Protein AF-A0A426XQU0-F1 (afdb_monomer_lite)

Sequence (79 aa):
KRQAEAARIREKYSDRIPVKISFLCLYNFWTCLMALYRYLVPADLTVGQFVYVVRKRIKLSAEKAIFIFVKNTLPPTGI

pLDDT: mean 77.29, std 12.93, range [41.97, 89.44]

Structure (mmCIF, N/CA/C/O backbone):
data_AF-A0A426XQU0-F1
#
_entry.id   AF-A0A426XQU0-F1
#
loop_
_atom_site.group_PDB
_atom_site.id
_atom_site.type_symbol
_atom_site.label_atom_id
_atom_site.label_alt_id
_atom_site.label_comp_id
_atom_site.label_asym_id
_atom_site.label_entity_id
_atom_site.label_seq_id
_atom_site.pdbx_PDB_ins_code
_atom_site.Cartn_x
_atom_site.Cartn_y
_atom_site.Cartn_z
_atom_site.occupancy
_atom_site.B_iso_or_equiv
_atom_site.auth_seq_id
_atom_site.auth_comp_id
_atom_site.auth_asym_id
_atom_site.auth_atom_id
_atom_site.pdbx_PDB_model_num
ATOM 1 N N . LYS A 1 1 ? -2.646 -4.305 21.774 1.00 65.69 1 LYS A N 1
ATOM 2 C CA . LYS A 1 1 ? -1.952 -3.006 21.538 1.00 65.69 1 LYS A CA 1
ATOM 3 C C . LYS A 1 1 ? -2.175 -2.447 20.122 1.00 65.69 1 LYS A C 1
ATOM 5 O O . LYS A 1 1 ? -2.720 -1.362 20.030 1.00 65.69 1 LYS A O 1
ATOM 10 N N . ARG A 1 2 ? -1.871 -3.168 19.024 1.00 74.19 2 ARG A N 1
ATOM 11 C CA . ARG A 1 2 ? -2.058 -2.643 17.643 1.00 74.19 2 ARG A CA 1
ATOM 12 C C . ARG A 1 2 ? -3.521 -2.408 17.218 1.00 74.19 2 ARG A C 1
ATOM 14 O O . ARG A 1 2 ? -3.795 -1.452 16.509 1.00 74.19 2 ARG A O 1
ATOM 21 N N . GLN A 1 3 ? -4.455 -3.252 17.663 1.00 76.50 3 GLN A N 1
ATOM 22 C CA . GLN A 1 3 ? -5.883 -3.103 17.338 1.00 76.50 3 GLN A CA 1
ATOM 23 C C . GLN A 1 3 ? -6.510 -1.862 17.989 1.00 76.50 3 GLN A C 1
ATOM 25 O O . GLN A 1 3 ? -7.265 -1.159 17.334 1.00 76.50 3 GLN A O 1
ATOM 30 N N . ALA A 1 4 ? -6.141 -1.554 19.236 1.00 84.94 4 ALA A N 1
ATOM 31 C CA . ALA A 1 4 ? -6.620 -0.362 19.935 1.00 84.94 4 ALA A CA 1
ATOM 32 C C . ALA A 1 4 ? -6.143 0.936 19.258 1.00 84.94 4 ALA A C 1
ATOM 34 O O . ALA A 1 4 ? -6.905 1.887 19.131 1.00 84.94 4 ALA A O 1
ATOM 35 N N . GLU A 1 5 ? -4.901 0.960 18.762 1.00 81.94 5 GLU A N 1
ATOM 36 C CA . GLU A 1 5 ? -4.366 2.098 18.002 1.00 81.94 5 GLU A CA 1
ATOM 37 C C . GLU A 1 5 ? -5.095 2.263 16.660 1.00 81.94 5 GLU A C 1
ATOM 39 O O . GLU A 1 5 ? -5.515 3.365 16.317 1.00 81.94 5 GLU A O 1
ATOM 44 N N . ALA A 1 6 ? -5.323 1.162 15.932 1.00 80.00 6 ALA A N 1
ATOM 45 C CA . ALA A 1 6 ? -6.091 1.187 14.688 1.00 80.00 6 ALA A CA 1
ATOM 46 C C . ALA A 1 6 ? -7.552 1.625 14.904 1.00 80.00 6 ALA A C 1
ATOM 48 O O . ALA A 1 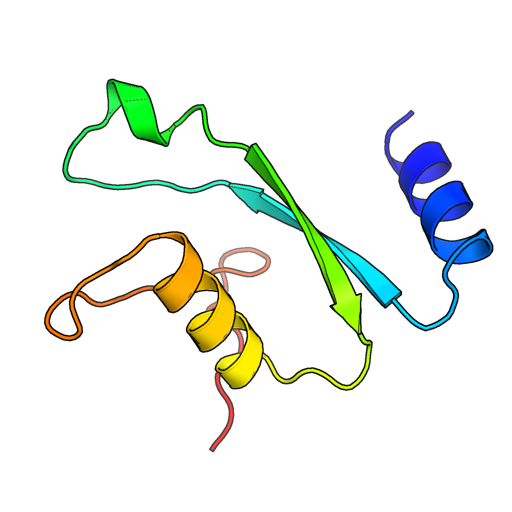6 ? -8.078 2.380 14.089 1.00 80.00 6 ALA A O 1
ATOM 49 N N . ALA A 1 7 ? -8.187 1.195 15.999 1.00 84.00 7 ALA A N 1
ATOM 50 C CA . ALA A 1 7 ? -9.542 1.602 16.368 1.00 84.00 7 ALA A CA 1
ATOM 51 C C . ALA A 1 7 ? -9.612 3.104 16.681 1.00 84.00 7 ALA A C 1
ATOM 53 O O . ALA A 1 7 ? -10.436 3.801 16.101 1.00 84.00 7 ALA A O 1
ATOM 54 N N . ARG A 1 8 ? -8.677 3.627 17.486 1.00 88.25 8 ARG A N 1
ATOM 55 C CA . ARG A 1 8 ? -8.599 5.062 17.810 1.00 88.25 8 ARG A CA 1
ATOM 56 C C . ARG A 1 8 ? -8.373 5.934 16.571 1.00 88.25 8 ARG A C 1
ATOM 58 O O . ARG A 1 8 ? -8.910 7.031 16.469 1.00 88.25 8 ARG A O 1
ATOM 65 N N . ILE A 1 9 ? -7.562 5.459 15.623 1.00 85.94 9 ILE A N 1
ATOM 66 C CA . ILE A 1 9 ? -7.311 6.171 14.361 1.00 85.94 9 ILE A CA 1
ATOM 67 C C . ILE A 1 9 ? -8.553 6.152 13.463 1.00 85.94 9 ILE A C 1
ATOM 69 O O . ILE A 1 9 ? -8.846 7.171 12.845 1.00 85.94 9 ILE A O 1
ATOM 73 N N . ARG A 1 10 ? -9.289 5.034 13.414 1.00 83.69 10 ARG A N 1
ATOM 74 C CA . ARG A 1 10 ? -10.564 4.939 12.683 1.00 83.69 10 ARG A CA 1
ATOM 75 C C . ARG A 1 10 ? -11.656 5.817 13.282 1.00 83.69 10 ARG A C 1
ATOM 77 O O . ARG A 1 10 ? -12.419 6.403 12.535 1.00 83.69 10 ARG A O 1
ATOM 84 N N . GLU A 1 11 ? -11.704 5.943 14.602 1.00 87.19 11 GLU A N 1
ATOM 85 C CA . GLU A 1 11 ? -12.644 6.842 15.279 1.00 87.19 11 GLU A CA 1
ATOM 86 C C . GLU A 1 11 ? -12.335 8.316 14.973 1.00 87.19 11 GLU A C 1
ATOM 88 O O . GLU A 1 11 ? -13.237 9.108 14.728 1.00 87.19 11 GLU A O 1
ATOM 93 N N . LYS A 1 12 ? -11.046 8.680 14.902 1.00 89.44 12 LYS A N 1
ATOM 94 C CA . LYS A 1 12 ? -10.611 10.036 14.533 1.00 89.44 12 LYS A CA 1
ATOM 95 C C . LYS A 1 12 ? -10.796 10.355 13.043 1.00 89.44 12 LYS A C 1
ATOM 97 O O . LYS A 1 12 ? -10.959 11.519 12.687 1.00 89.44 12 LYS A O 1
ATOM 102 N N . TYR A 1 13 ? -10.710 9.347 12.178 1.00 86.25 13 TYR A N 1
ATOM 103 C CA . TYR A 1 13 ? -10.829 9.480 10.728 1.00 86.25 13 TYR A CA 1
ATOM 104 C C . TYR A 1 13 ? -11.726 8.361 10.182 1.00 86.25 13 TYR A C 1
ATOM 106 O O . TYR A 1 13 ? -11.220 7.358 9.676 1.00 86.25 13 TYR A O 1
ATOM 114 N N . SER A 1 14 ? -13.046 8.542 10.282 1.00 82.62 14 SER A N 1
ATOM 115 C CA . SER A 1 14 ? -14.054 7.555 9.855 1.00 82.62 14 SER A CA 1
ATOM 116 C C . SER A 1 14 ? -13.922 7.169 8.384 1.00 82.62 14 SER A C 1
ATOM 118 O O . SER A 1 14 ? -14.059 6.001 8.027 1.00 82.62 14 SER A O 1
ATOM 120 N N . ASP A 1 15 ? -13.569 8.137 7.543 1.00 87.19 15 ASP A N 1
ATOM 121 C CA . ASP A 1 15 ? -13.592 7.984 6.085 1.00 87.19 15 ASP A CA 1
ATOM 122 C C . ASP A 1 15 ? -12.273 7.411 5.536 1.00 87.19 15 ASP A C 1
ATOM 124 O O . ASP A 1 15 ? -12.065 7.308 4.322 1.00 87.19 15 ASP A O 1
ATOM 128 N N . ARG A 1 16 ? -11.321 7.083 6.424 1.00 88.50 16 ARG A N 1
ATOM 129 C CA . ARG A 1 16 ? -9.966 6.669 6.052 1.00 88.50 16 ARG A CA 1
ATOM 130 C C . ARG A 1 16 ? -9.547 5.387 6.755 1.00 88.50 16 ARG A C 1
ATOM 132 O O . ARG A 1 16 ? -9.698 5.194 7.957 1.00 88.50 16 ARG A O 1
ATOM 139 N N . ILE A 1 17 ? -8.919 4.514 5.985 1.00 86.88 17 ILE A N 1
ATOM 140 C CA . ILE A 1 17 ? -8.457 3.202 6.407 1.00 86.88 17 ILE A CA 1
ATOM 141 C C . ILE A 1 17 ? -6.943 3.276 6.653 1.00 86.88 17 ILE A C 1
ATOM 143 O O . ILE A 1 17 ? -6.185 3.607 5.734 1.00 86.88 17 ILE A O 1
ATOM 147 N N . PRO A 1 18 ? -6.462 2.971 7.874 1.00 88.19 18 PRO A N 1
ATOM 148 C CA . PRO A 1 18 ? -5.033 2.887 8.136 1.00 88.19 18 PRO A CA 1
ATOM 149 C C . PRO A 1 18 ? -4.454 1.619 7.493 1.00 88.19 18 PRO A C 1
ATOM 151 O O . PRO A 1 18 ? -4.801 0.498 7.867 1.00 88.19 18 PRO A O 1
ATOM 154 N N . VAL A 1 19 ? -3.538 1.797 6.543 1.00 87.00 19 VAL A N 1
ATOM 155 C CA . VAL A 1 19 ? -2.833 0.726 5.832 1.00 87.00 19 VAL A CA 1
ATOM 156 C C . VAL A 1 19 ? -1.358 0.762 6.203 1.00 87.00 19 VAL A C 1
ATOM 158 O O . VAL A 1 19 ? -0.688 1.791 6.096 1.00 87.00 19 VAL A O 1
ATOM 161 N N . LYS A 1 20 ? -0.831 -0.382 6.636 1.00 86.69 20 LYS A N 1
ATOM 162 C CA . LYS A 1 20 ? 0.598 -0.564 6.881 1.00 86.69 20 LYS A CA 1
ATOM 163 C C . LYS A 1 20 ? 1.208 -1.314 5.702 1.00 86.69 20 LYS A C 1
ATOM 165 O O . LYS A 1 20 ? 0.743 -2.401 5.378 1.00 86.69 20 LYS A O 1
ATOM 170 N N . ILE A 1 21 ? 2.257 -0.753 5.110 1.00 83.75 21 ILE A N 1
ATOM 171 C CA . ILE A 1 21 ? 3.017 -1.376 4.024 1.00 83.75 21 ILE A CA 1
ATOM 172 C C . ILE A 1 21 ? 4.412 -1.733 4.532 1.00 83.75 21 ILE A C 1
ATOM 174 O O . ILE A 1 21 ? 5.075 -0.928 5.192 1.00 83.75 21 ILE A O 1
ATOM 178 N N . SER A 1 22 ? 4.850 -2.943 4.209 1.00 80.56 22 SER A N 1
ATOM 179 C CA . SER A 1 22 ? 6.235 -3.392 4.323 1.00 80.56 22 SER A CA 1
ATOM 180 C C . SER A 1 22 ? 6.795 -3.580 2.920 1.00 80.56 22 SER A C 1
ATOM 182 O O . SER A 1 22 ? 6.185 -4.287 2.117 1.00 80.56 22 SER A O 1
ATOM 184 N N . PHE A 1 23 ? 7.933 -2.958 2.627 1.00 73.50 23 PHE A N 1
ATOM 185 C CA . PHE A 1 23 ? 8.606 -3.129 1.344 1.00 73.50 23 PHE A CA 1
ATOM 186 C C . PHE A 1 23 ? 9.662 -4.221 1.419 1.00 73.50 23 PHE A C 1
ATOM 188 O O . PHE A 1 23 ? 10.342 -4.388 2.427 1.00 73.50 23 PHE A O 1
ATOM 195 N N . LEU A 1 24 ? 9.801 -4.942 0.312 1.00 67.94 24 LEU A N 1
ATOM 196 C CA . LEU A 1 24 ? 10.893 -5.867 0.075 1.00 67.94 24 LEU A CA 1
ATOM 197 C C . LEU A 1 24 ? 11.454 -5.541 -1.310 1.00 67.94 24 LEU A C 1
ATOM 199 O O . LEU A 1 24 ? 10.856 -5.888 -2.323 1.00 67.94 24 LEU A O 1
ATOM 203 N N . CYS A 1 25 ? 12.559 -4.800 -1.367 1.00 62.41 25 CYS A N 1
ATOM 204 C CA . CYS A 1 25 ? 13.251 -4.528 -2.624 1.00 62.41 25 CYS A CA 1
ATOM 205 C C . CYS A 1 25 ? 14.423 -5.495 -2.767 1.00 62.41 25 CYS A C 1
ATOM 207 O O . CYS A 1 25 ? 15.294 -5.554 -1.900 1.00 62.41 25 CYS A O 1
ATOM 209 N N . LEU A 1 26 ? 14.453 -6.216 -3.887 1.00 57.59 26 LEU A N 1
ATOM 210 C CA . LEU A 1 26 ? 15.493 -7.193 -4.219 1.00 57.59 26 LEU A CA 1
ATOM 211 C C . LEU A 1 26 ? 16.874 -6.557 -4.470 1.00 57.59 26 LEU A C 1
ATOM 213 O O . LEU A 1 26 ? 17.875 -7.254 -4.391 1.00 57.59 26 LEU A O 1
ATOM 217 N N . TYR A 1 27 ? 16.949 -5.250 -4.755 1.00 53.16 27 TYR A N 1
ATOM 218 C CA . TYR A 1 27 ? 18.198 -4.603 -5.188 1.00 53.16 27 TYR A CA 1
ATOM 219 C C . TYR A 1 27 ? 19.117 -4.162 -4.037 1.00 53.16 27 TYR A C 1
ATOM 221 O O . TYR A 1 27 ? 20.321 -4.031 -4.225 1.00 53.16 27 TYR A O 1
ATOM 229 N N . ASN A 1 28 ? 18.575 -3.915 -2.839 1.00 50.84 28 ASN A N 1
ATOM 230 C CA . ASN A 1 28 ? 19.386 -3.574 -1.669 1.00 50.84 28 ASN A CA 1
ATOM 231 C C . ASN A 1 28 ? 18.720 -4.123 -0.400 1.00 50.84 28 ASN A C 1
ATOM 233 O O . ASN A 1 28 ? 17.908 -3.459 0.255 1.00 50.84 28 ASN A O 1
ATOM 237 N N . PHE A 1 29 ? 19.030 -5.390 -0.118 1.00 45.38 29 PHE A N 1
ATOM 238 C CA . PHE A 1 29 ? 18.421 -6.219 0.925 1.00 45.38 29 PHE A CA 1
ATOM 239 C C . PHE A 1 29 ? 18.463 -5.561 2.316 1.00 45.38 29 PHE A C 1
ATOM 241 O O . PHE A 1 29 ? 17.520 -5.693 3.094 1.00 45.38 29 PHE A O 1
ATOM 248 N N . TRP A 1 30 ? 19.515 -4.789 2.605 1.00 42.81 30 TRP A N 1
ATOM 249 C CA . TRP A 1 30 ? 19.757 -4.230 3.936 1.00 42.81 30 TRP A CA 1
ATOM 250 C C . TRP A 1 30 ? 18.913 -2.986 4.249 1.00 42.81 30 TRP A C 1
ATOM 252 O O . TRP A 1 30 ? 18.411 -2.833 5.359 1.00 42.81 30 TRP A O 1
ATOM 262 N N . THR A 1 31 ? 18.711 -2.090 3.278 1.00 46.25 31 THR A N 1
ATOM 263 C CA . THR A 1 31 ? 18.015 -0.808 3.512 1.00 46.25 31 THR A CA 1
ATOM 264 C C . THR A 1 31 ? 16.499 -0.925 3.365 1.00 46.25 31 THR A C 1
ATOM 266 O O . THR A 1 31 ? 15.749 -0.139 3.942 1.00 46.25 31 THR A O 1
ATOM 269 N N . CYS A 1 32 ? 16.022 -1.899 2.587 1.00 47.75 32 CYS A N 1
ATOM 270 C CA . CYS A 1 32 ? 14.608 -1.976 2.233 1.00 47.75 32 CYS A CA 1
ATOM 271 C C . CYS A 1 32 ? 13.755 -2.756 3.245 1.00 47.75 32 CYS A C 1
ATOM 273 O O . CYS A 1 32 ? 12.604 -2.389 3.478 1.00 47.75 32 CYS A O 1
ATOM 275 N N . LEU A 1 33 ? 14.335 -3.757 3.917 1.00 47.91 33 LEU A N 1
ATOM 276 C CA . LEU A 1 33 ? 13.648 -4.601 4.904 1.00 47.91 33 LEU A CA 1
ATOM 277 C C . LEU A 1 33 ? 13.101 -3.807 6.111 1.00 47.91 33 LEU A C 1
ATOM 279 O O . LEU A 1 33 ? 12.145 -4.230 6.760 1.00 47.91 33 LEU A O 1
ATOM 283 N N . MET A 1 34 ? 13.681 -2.639 6.411 1.00 51.28 34 MET A N 1
ATOM 284 C CA . MET A 1 34 ? 13.332 -1.836 7.591 1.00 51.28 34 MET A CA 1
ATOM 285 C C . MET A 1 34 ? 12.314 -0.718 7.328 1.00 51.28 34 MET A C 1
ATOM 287 O O . MET A 1 34 ? 11.863 -0.062 8.271 1.00 51.28 34 MET A O 1
ATOM 291 N N . ALA A 1 35 ? 11.920 -0.486 6.075 1.00 59.69 35 ALA A N 1
ATOM 292 C CA . ALA A 1 35 ? 11.065 0.643 5.731 1.00 59.69 35 ALA A CA 1
ATOM 293 C C . ALA A 1 35 ? 9.574 0.285 5.908 1.00 59.69 35 ALA A C 1
ATOM 295 O O . ALA A 1 35 ? 8.899 -0.210 5.002 1.00 59.69 35 ALA A O 1
ATOM 296 N N . LEU A 1 36 ? 9.057 0.522 7.119 1.00 69.50 36 LEU A N 1
ATOM 297 C CA . LEU A 1 36 ? 7.636 0.410 7.450 1.00 69.50 36 LEU A CA 1
ATOM 298 C C . LEU A 1 36 ? 6.920 1.732 7.179 1.00 69.50 36 LEU A C 1
ATOM 300 O O . LEU A 1 36 ? 7.135 2.713 7.890 1.00 69.50 36 LEU A O 1
ATOM 304 N N . TYR A 1 37 ? 5.996 1.735 6.223 1.00 78.75 37 TYR A N 1
ATOM 305 C CA . TYR A 1 37 ? 5.201 2.918 5.905 1.00 78.75 37 TYR A CA 1
ATOM 306 C C . TYR A 1 37 ? 3.767 2.760 6.402 1.00 78.75 37 TYR A C 1
ATOM 308 O O . TYR A 1 37 ? 3.160 1.691 6.299 1.00 78.75 37 TYR A O 1
ATOM 316 N N . ARG A 1 38 ? 3.221 3.840 6.959 1.00 84.88 38 ARG A N 1
ATOM 317 C CA . ARG A 1 38 ? 1.834 3.925 7.424 1.00 84.88 38 ARG A CA 1
ATOM 318 C C . ARG A 1 38 ? 1.109 4.943 6.553 1.00 84.88 38 ARG A C 1
ATOM 320 O O . ARG A 1 38 ? 1.544 6.087 6.467 1.00 84.88 38 ARG A O 1
ATOM 327 N N . TYR A 1 39 ? 0.023 4.522 5.923 1.00 85.38 39 TYR A N 1
ATOM 328 C CA . TYR A 1 39 ? -0.813 5.355 5.066 1.00 85.38 39 TYR A CA 1
ATOM 329 C C . TYR A 1 39 ? -2.223 5.432 5.642 1.00 85.38 39 TYR A C 1
ATOM 331 O O . TYR A 1 39 ? -2.738 4.439 6.147 1.00 85.38 39 TYR A O 1
ATOM 339 N N . LEU A 1 40 ? -2.854 6.600 5.543 1.00 86.19 40 LEU A N 1
ATOM 340 C CA . LEU A 1 40 ? -4.306 6.722 5.650 1.00 86.19 40 LEU A CA 1
ATOM 341 C C . LEU A 1 40 ? -4.857 6.795 4.232 1.00 86.19 40 LEU A C 1
ATOM 343 O O . LEU A 1 40 ? -4.606 7.770 3.522 1.00 86.19 40 LEU A O 1
ATOM 347 N N . VAL A 1 41 ? -5.570 5.753 3.829 1.00 87.12 41 VAL A N 1
ATOM 348 C CA . VAL A 1 41 ? -6.143 5.623 2.491 1.00 87.12 41 VAL A CA 1
ATOM 349 C C . VAL A 1 41 ? -7.638 5.921 2.586 1.00 87.12 41 VAL A C 1
ATOM 351 O O . VAL A 1 41 ? -8.280 5.352 3.465 1.00 87.12 41 VAL A O 1
ATOM 354 N N . PRO A 1 42 ? -8.208 6.815 1.763 1.00 89.19 42 PRO A N 1
ATOM 355 C CA . PRO A 1 42 ? -9.656 7.008 1.746 1.00 89.19 42 PRO A CA 1
ATOM 356 C C . PRO A 1 42 ? -10.357 5.723 1.287 1.00 89.19 42 PRO A C 1
ATOM 358 O O . PRO A 1 42 ? -9.798 4.974 0.486 1.00 89.19 42 PRO A O 1
ATOM 361 N N . ALA A 1 43 ? -11.555 5.455 1.809 1.00 82.81 43 ALA A N 1
ATOM 362 C CA . ALA A 1 43 ? -12.289 4.220 1.513 1.00 82.81 43 ALA A CA 1
ATOM 363 C C . ALA A 1 43 ? -12.623 4.047 0.017 1.00 82.81 43 ALA A C 1
ATOM 365 O O . ALA A 1 43 ? -12.703 2.918 -0.458 1.00 82.81 43 ALA A O 1
ATOM 366 N N . ASP A 1 44 ? -12.728 5.154 -0.722 1.00 85.94 44 ASP A N 1
ATOM 367 C CA . ASP A 1 44 ? -13.076 5.176 -2.149 1.00 85.94 44 ASP A CA 1
ATOM 368 C C . ASP A 1 44 ? -11.880 4.943 -3.090 1.00 85.94 44 ASP A C 1
ATOM 370 O O . ASP A 1 44 ? -12.042 4.901 -4.311 1.00 85.94 44 ASP A O 1
ATOM 374 N N . LEU A 1 45 ? -10.655 4.829 -2.559 1.00 85.44 45 LEU A N 1
ATOM 375 C CA . LEU A 1 45 ? -9.464 4.655 -3.391 1.00 85.44 45 LEU A CA 1
ATOM 376 C C . LEU A 1 45 ? -9.373 3.222 -3.922 1.00 85.44 45 LEU A C 1
ATOM 378 O O . LEU A 1 45 ? -9.334 2.261 -3.150 1.00 85.44 45 LEU A O 1
ATOM 382 N N . THR A 1 46 ? -9.230 3.069 -5.239 1.00 87.12 46 THR A N 1
ATOM 383 C CA . THR A 1 46 ? -9.026 1.743 -5.837 1.00 87.12 46 THR A CA 1
ATOM 384 C C . THR A 1 46 ? -7.605 1.228 -5.604 1.00 87.12 46 THR A C 1
ATOM 386 O O . THR A 1 46 ? -6.652 1.987 -5.391 1.00 87.12 46 THR A O 1
ATOM 389 N N . VAL A 1 47 ? -7.433 -0.094 -5.703 1.00 85.00 47 VAL A N 1
ATOM 390 C CA . VAL A 1 47 ? -6.117 -0.741 -5.577 1.00 85.00 47 VAL A CA 1
ATOM 391 C C . VAL A 1 47 ? -5.134 -0.192 -6.619 1.00 85.00 47 VAL A C 1
ATOM 393 O O . VAL A 1 47 ? -3.992 0.109 -6.274 1.00 85.00 47 VAL A O 1
ATOM 396 N N . GLY A 1 48 ? -5.570 0.018 -7.866 1.00 85.38 48 GLY A N 1
ATOM 397 C CA . GLY A 1 48 ? -4.728 0.578 -8.930 1.00 85.38 48 GLY A CA 1
ATOM 398 C C . GLY A 1 48 ? -4.240 2.002 -8.634 1.00 85.38 48 GLY A C 1
ATOM 399 O O . GLY A 1 48 ? -3.048 2.296 -8.762 1.00 85.38 48 GLY A O 1
ATOM 400 N N . GLN A 1 49 ? -5.125 2.877 -8.146 1.00 86.69 49 GLN A N 1
ATOM 401 C CA . GLN A 1 49 ? -4.749 4.234 -7.729 1.00 86.69 49 GLN A CA 1
ATOM 402 C C . GLN A 1 49 ? -3.758 4.211 -6.560 1.00 86.69 49 GLN A C 1
ATOM 404 O O . GLN A 1 49 ? -2.788 4.974 -6.540 1.00 86.69 49 GLN A O 1
ATOM 409 N N . PHE A 1 50 ? -3.953 3.303 -5.604 1.00 86.44 50 PHE A N 1
ATOM 410 C CA . PHE A 1 50 ? -3.027 3.128 -4.492 1.00 86.44 50 PHE A CA 1
ATOM 411 C C . PHE A 1 50 ? -1.632 2.690 -4.960 1.00 86.44 50 PHE A C 1
ATOM 413 O O . PHE A 1 50 ? -0.633 3.282 -4.540 1.00 86.44 50 PHE A O 1
ATOM 420 N N . VAL A 1 51 ? -1.548 1.725 -5.885 1.00 86.31 51 VAL A N 1
ATOM 421 C CA . VAL A 1 51 ? -0.281 1.295 -6.509 1.00 86.31 51 VAL A CA 1
ATOM 422 C C . VAL A 1 51 ? 0.428 2.484 -7.163 1.00 86.31 51 VAL A C 1
ATOM 424 O O . VAL A 1 51 ? 1.639 2.649 -6.996 1.00 86.31 51 VAL A O 1
ATOM 427 N N . TYR A 1 52 ? -0.311 3.349 -7.860 1.00 86.38 52 TYR A N 1
ATOM 428 C CA 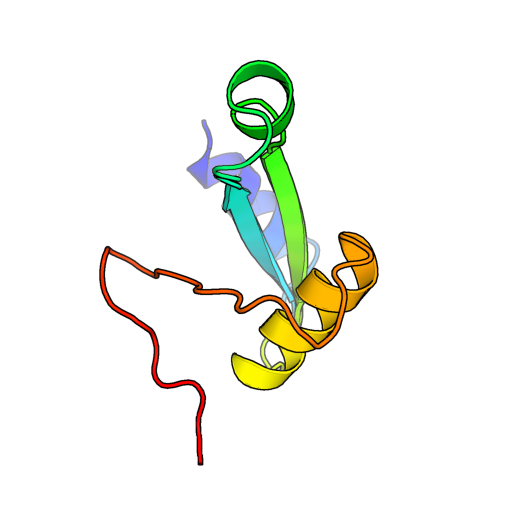. TYR A 1 52 ? 0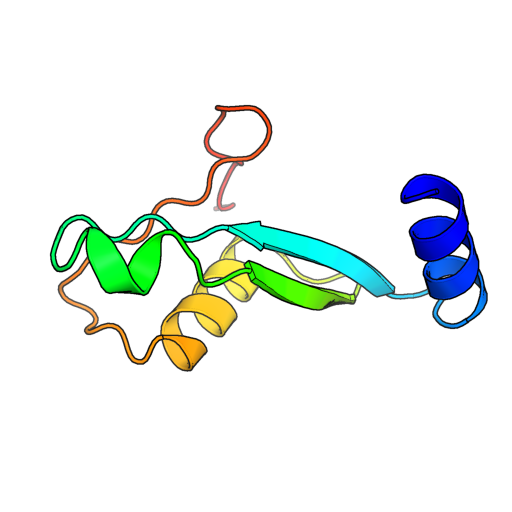.248 4.542 -8.497 1.00 86.38 52 TYR A CA 1
ATOM 429 C C . TYR A 1 52 ? 0.826 5.543 -7.481 1.00 86.38 52 TYR A C 1
ATOM 431 O O . TYR A 1 52 ? 1.952 6.025 -7.647 1.00 86.38 52 TYR A O 1
ATOM 439 N N . VAL A 1 53 ? 0.107 5.817 -6.385 1.00 86.56 53 VAL A N 1
ATOM 440 C CA . VAL A 1 53 ? 0.596 6.691 -5.301 1.00 86.56 53 VAL A CA 1
ATOM 441 C C . VAL A 1 53 ? 1.873 6.123 -4.679 1.00 86.56 53 VAL A C 1
ATOM 443 O O . VAL A 1 53 ? 2.835 6.862 -4.451 1.00 86.56 53 VAL A O 1
ATOM 446 N N . VAL A 1 54 ? 1.911 4.810 -4.444 1.00 84.88 54 VAL A N 1
ATOM 447 C CA . VAL A 1 54 ? 3.085 4.117 -3.902 1.00 84.88 54 VAL A CA 1
ATOM 448 C C . VAL A 1 54 ? 4.273 4.201 -4.870 1.00 84.88 54 VAL A C 1
ATOM 450 O O . VAL A 1 54 ? 5.370 4.578 -4.448 1.00 84.88 54 VAL A O 1
ATOM 453 N N . ARG A 1 55 ? 4.061 3.969 -6.174 1.00 84.50 55 ARG A N 1
ATOM 454 C CA . ARG A 1 55 ? 5.095 4.117 -7.218 1.00 84.50 55 ARG A CA 1
ATOM 455 C C . ARG A 1 55 ? 5.724 5.512 -7.195 1.00 84.50 55 ARG A C 1
ATOM 457 O O . ARG A 1 55 ? 6.951 5.636 -7.200 1.00 84.50 55 ARG A O 1
ATOM 464 N N . LYS A 1 56 ? 4.894 6.558 -7.106 1.00 84.38 56 LYS A N 1
ATOM 465 C CA . LYS A 1 56 ? 5.351 7.957 -7.074 1.00 84.38 56 LYS A CA 1
ATOM 466 C C . LYS A 1 56 ? 6.171 8.279 -5.819 1.00 84.38 56 LYS A C 1
ATOM 468 O O . LYS A 1 56 ? 7.124 9.049 -5.897 1.00 84.38 56 LYS A O 1
ATOM 473 N N . ARG A 1 57 ? 5.840 7.680 -4.669 1.00 81.75 57 ARG A N 1
ATOM 474 C CA . ARG A 1 57 ? 6.572 7.885 -3.401 1.00 81.75 57 ARG A CA 1
ATOM 475 C C . ARG A 1 57 ? 7.956 7.243 -3.399 1.00 81.75 57 ARG A C 1
ATOM 477 O O . ARG A 1 57 ? 8.884 7.836 -2.861 1.00 81.75 57 ARG A O 1
ATOM 484 N N . ILE A 1 58 ? 8.093 6.072 -4.016 1.00 79.50 58 ILE A N 1
ATOM 485 C CA . ILE A 1 58 ? 9.360 5.324 -4.089 1.00 79.50 58 ILE A CA 1
ATOM 486 C C . ILE A 1 58 ? 10.252 5.847 -5.230 1.00 79.50 58 ILE A C 1
ATOM 488 O O . ILE A 1 58 ? 11.409 5.455 -5.332 1.00 79.50 58 ILE A O 1
ATOM 492 N N . LYS A 1 59 ? 9.737 6.758 -6.076 1.00 79.25 59 LYS A N 1
ATOM 493 C CA . LYS A 1 59 ? 10.413 7.264 -7.285 1.00 79.25 59 LYS A CA 1
ATOM 494 C C . LYS A 1 59 ? 10.886 6.121 -8.192 1.00 79.25 59 LYS A C 1
ATOM 496 O O . LYS A 1 59 ? 11.981 6.159 -8.747 1.00 79.25 59 LYS A O 1
ATOM 501 N N . LEU A 1 60 ? 10.070 5.072 -8.310 1.00 76.62 60 LEU A N 1
ATOM 502 C CA . LEU A 1 60 ? 10.419 3.917 -9.127 1.00 76.62 60 LEU A CA 1
ATOM 503 C C . LEU A 1 60 ? 10.205 4.234 -10.614 1.00 76.62 60 LEU A C 1
ATOM 505 O O . LEU A 1 60 ? 9.139 4.723 -10.988 1.00 76.62 60 LEU A O 1
ATOM 509 N N . SER A 1 61 ? 11.197 3.909 -11.450 1.00 79.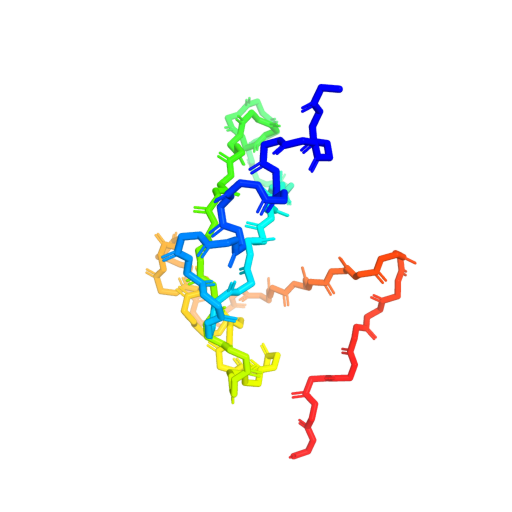62 61 SER A N 1
ATOM 510 C CA . SER A 1 61 ? 11.087 4.006 -12.913 1.00 79.62 61 SER A CA 1
ATOM 511 C C . SER A 1 61 ? 9.911 3.175 -13.447 1.00 79.62 61 SER A C 1
ATOM 513 O O . SER A 1 61 ? 9.547 2.147 -12.864 1.00 79.62 61 SER A O 1
ATOM 515 N N . ALA A 1 62 ? 9.322 3.609 -14.564 1.00 80.88 62 ALA A N 1
ATOM 516 C CA . ALA A 1 62 ? 8.236 2.902 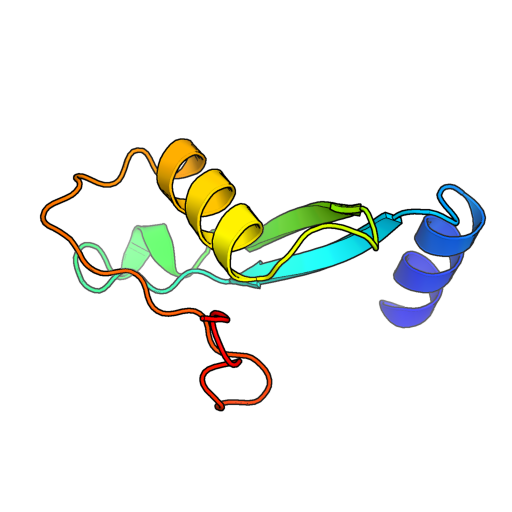-15.247 1.00 80.88 62 ALA A CA 1
ATOM 517 C C . ALA A 1 62 ? 8.649 1.495 -15.716 1.00 80.88 62 ALA A C 1
ATOM 519 O O . ALA A 1 62 ? 7.815 0.598 -15.759 1.00 80.88 62 ALA A O 1
ATOM 520 N N . GLU A 1 63 ? 9.941 1.291 -15.970 1.00 82.94 63 GLU A N 1
ATOM 521 C CA . GLU A 1 63 ? 10.531 0.022 -16.417 1.00 82.94 63 GLU A CA 1
ATOM 522 C C . GLU A 1 63 ? 10.453 -1.088 -15.362 1.00 82.94 63 GLU A C 1
ATOM 524 O O . GLU A 1 63 ? 10.494 -2.273 -15.683 1.00 82.94 63 GLU A O 1
ATOM 529 N N . LYS A 1 64 ? 10.353 -0.718 -14.080 1.00 80.06 64 LYS A N 1
ATOM 530 C CA . LYS A 1 64 ? 10.331 -1.677 -12.975 1.00 80.06 64 LYS A CA 1
ATOM 531 C C . LYS A 1 64 ? 8.889 -1.985 -12.572 1.00 80.06 64 LYS A C 1
ATOM 533 O O . LYS A 1 64 ? 8.074 -1.084 -12.326 1.00 80.06 64 LYS A O 1
ATOM 538 N N . ALA A 1 65 ? 8.590 -3.278 -12.474 1.00 80.25 65 ALA A N 1
ATOM 539 C CA . ALA A 1 65 ? 7.310 -3.780 -11.992 1.00 80.25 65 ALA A CA 1
ATOM 540 C C . ALA A 1 65 ? 7.197 -3.653 -10.461 1.00 80.25 65 ALA A C 1
ATOM 542 O O . ALA A 1 65 ? 8.187 -3.765 -9.737 1.00 80.25 65 ALA A O 1
ATOM 543 N N . ILE A 1 66 ? 5.974 -3.425 -9.974 1.00 80.88 66 ILE A N 1
ATOM 544 C CA . ILE A 1 66 ? 5.625 -3.434 -8.547 1.00 80.88 66 ILE A CA 1
ATOM 545 C C . ILE A 1 66 ? 4.509 -4.451 -8.361 1.00 80.88 66 ILE A C 1
ATOM 547 O O . ILE A 1 66 ? 3.514 -4.406 -9.080 1.00 80.88 66 ILE A O 1
ATOM 551 N N . PHE A 1 67 ? 4.652 -5.303 -7.351 1.00 82.00 67 PHE A N 1
ATOM 552 C CA . PHE A 1 67 ? 3.619 -6.241 -6.937 1.00 82.00 67 PHE A CA 1
ATOM 553 C C . PHE A 1 67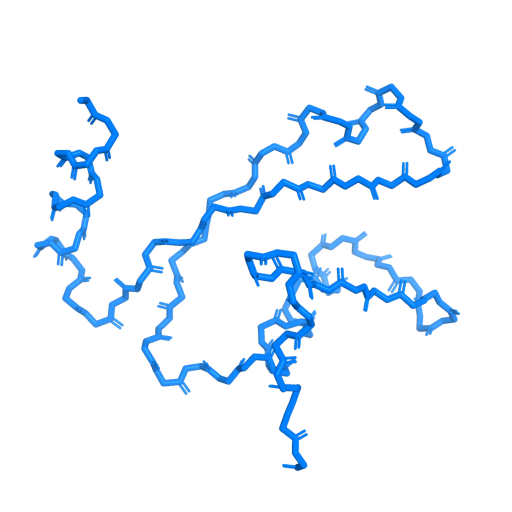 ? 3.189 -5.915 -5.509 1.00 82.00 67 PHE A C 1
ATOM 555 O O . PHE A 1 67 ? 4.028 -5.707 -4.630 1.00 82.00 67 PHE A O 1
ATOM 562 N N . ILE A 1 68 ? 1.878 -5.849 -5.284 1.00 83.38 68 ILE A N 1
ATOM 563 C CA . ILE A 1 68 ? 1.285 -5.702 -3.952 1.00 83.38 68 ILE A CA 1
ATOM 564 C C . ILE A 1 68 ? 0.599 -7.014 -3.612 1.00 83.38 68 ILE A C 1
ATOM 566 O O . ILE A 1 68 ? -0.145 -7.549 -4.425 1.00 83.38 68 ILE A O 1
ATOM 570 N N . PHE A 1 69 ? 0.823 -7.506 -2.398 1.00 84.31 69 PHE A N 1
ATOM 571 C CA . PHE A 1 69 ? 0.195 -8.723 -1.902 1.00 84.31 69 PHE A CA 1
ATOM 572 C C . PHE A 1 69 ? -0.675 -8.397 -0.693 1.00 84.31 69 PHE A C 1
ATOM 574 O O . PHE A 1 69 ? -0.227 -7.742 0.252 1.00 84.31 69 PHE A O 1
ATOM 581 N N . VAL A 1 70 ? -1.910 -8.888 -0.701 1.00 84.81 70 VAL A N 1
ATOM 582 C CA . VAL A 1 70 ? -2.820 -8.853 0.446 1.00 84.81 70 VAL A CA 1
ATOM 583 C C . VAL A 1 70 ? -3.107 -10.298 0.822 1.00 84.81 70 VAL A C 1
ATOM 585 O O . VAL A 1 70 ? -3.657 -11.043 0.021 1.00 84.81 70 VAL A O 1
ATOM 588 N N . LYS A 1 71 ? -2.703 -10.714 2.030 1.00 83.94 71 LYS A N 1
ATOM 589 C CA . LYS A 1 71 ? -2.810 -12.116 2.487 1.00 83.94 71 LYS A CA 1
ATOM 590 C C . LYS A 1 71 ? -2.214 -13.125 1.482 1.00 83.94 71 LYS A C 1
ATOM 592 O O . LYS A 1 71 ? -2.835 -14.134 1.181 1.00 83.94 71 LYS A O 1
ATOM 597 N N . ASN A 1 72 ? -1.031 -12.823 0.938 1.00 80.81 72 ASN A N 1
ATOM 598 C CA . ASN A 1 72 ? -0.330 -13.636 -0.072 1.00 80.81 72 ASN A CA 1
ATOM 599 C C . ASN A 1 72 ? -1.061 -13.782 -1.419 1.00 80.81 72 ASN A C 1
ATOM 601 O O . ASN A 1 72 ? -0.577 -14.486 -2.299 1.00 80.81 72 ASN A O 1
ATOM 605 N N . THR A 1 73 ? -2.177 -13.085 -1.619 1.00 82.62 73 THR A N 1
ATOM 606 C CA . THR A 1 73 ? -2.893 -13.034 -2.893 1.00 82.62 73 THR A CA 1
ATOM 607 C C . THR A 1 73 ? -2.620 -11.699 -3.572 1.00 82.62 73 THR A C 1
ATOM 609 O O . THR A 1 73 ? -2.541 -10.660 -2.910 1.00 82.62 73 THR A O 1
ATOM 612 N N . LEU A 1 74 ? -2.465 -11.720 -4.895 1.00 81.25 74 LEU A N 1
ATOM 613 C CA . LEU A 1 74 ? -2.481 -10.503 -5.696 1.00 81.25 74 LEU A CA 1
ATOM 614 C C . LEU A 1 74 ? -3.926 -9.987 -5.698 1.00 81.25 74 LEU A C 1
ATOM 616 O O . LEU A 1 74 ? -4.800 -10.669 -6.239 1.00 81.25 74 LEU A O 1
ATOM 620 N N . PRO A 1 75 ? -4.222 -8.847 -5.050 1.00 80.19 75 PRO A N 1
ATOM 621 C CA . PRO A 1 75 ? -5.556 -8.283 -5.123 1.00 80.19 75 PRO A CA 1
ATOM 622 C C . PRO A 1 75 ? -5.864 -7.961 -6.591 1.00 80.19 75 PRO A C 1
ATOM 624 O O . PRO A 1 75 ? -4.952 -7.564 -7.325 1.00 80.19 75 PRO A O 1
ATOM 627 N N . PRO A 1 76 ? -7.122 -8.107 -7.031 1.00 74.12 76 PRO A N 1
ATOM 628 C CA . PRO A 1 76 ? -7.498 -7.703 -8.373 1.00 74.12 76 PRO A CA 1
ATOM 629 C C . PRO A 1 76 ? -7.168 -6.219 -8.525 1.00 74.12 76 PRO A C 1
ATOM 631 O O . PRO A 1 76 ? -7.704 -5.372 -7.812 1.00 74.12 76 PRO A O 1
ATOM 634 N N . THR A 1 77 ? -6.257 -5.896 -9.439 1.00 65.56 77 THR A N 1
ATOM 635 C CA . THR A 1 77 ? -5.881 -4.507 -9.727 1.00 65.56 77 THR A CA 1
ATOM 636 C C . THR A 1 77 ? -6.973 -3.738 -10.471 1.00 65.56 77 THR A C 1
ATOM 638 O O . THR A 1 77 ? -6.804 -2.541 -10.674 1.00 65.56 77 THR A O 1
ATOM 641 N N . GLY A 1 78 ? -8.102 -4.397 -10.769 1.00 54.09 78 GLY A N 1
ATOM 642 C CA . GLY A 1 78 ? -9.256 -3.844 -11.472 1.00 54.09 78 GLY A CA 1
ATOM 643 C C . GLY A 1 78 ? -8.972 -3.656 -12.960 1.00 54.09 78 GLY A C 1
ATOM 644 O O . GLY A 1 78 ? -7.889 -3.209 -13.327 1.00 54.09 78 GLY A O 1
ATOM 645 N N . ILE A 1 79 ? -9.938 -4.059 -13.785 1.00 41.97 79 ILE A N 1
ATOM 646 C CA . ILE A 1 79 ? -10.066 -3.663 -15.195 1.00 41.97 79 ILE A CA 1
ATOM 647 C C . ILE A 1 79 ? -10.377 -2.165 -15.248 1.00 41.97 79 ILE A C 1
ATOM 649 O O . ILE A 1 79 ? -11.118 -1.710 -14.345 1.00 41.97 79 ILE A O 1
#

Secondary structure (DSSP, 8-state):
-HHHHHHHHHHH-TTEEEEEEE---TT-HHHHTT-EEEEEEETT--HHHHHHHHHHHHT--TTS-----BTTB------

InterPro domains:
  IPR004241 Autophagy protein Atg8 ubiquitin-like [PF02991] (1-77)
  IPR004241 Autophagy protein Atg8 ubiquitin-like [PTHR10969] (1-77)
  IPR029071 Ubiquitin-like domain superfamily [SSF54236] (1-77)

Organism: Ensete ventricosum (NCBI:txid4639)

Foldseek 3Di:
DVVVVQVVVCVVPVQWHWDWDQDQDPPDRPPRRPDIDIDTHGPPDAPLNVVVVVCVVVVPDPPDDDFDDDVNDGPPSDD

Radius of gyration: 14.11 Å; chains: 1; bounding box: 34×24×38 Å